Protein AF-A0AA37ABK6-F1 (afdb_monomer)

Solvent-accessible surface area (backbone atoms only — not comparable to full-atom values): 9776 Å² total; per-residue (Å²): 134,73,76,41,44,29,42,36,44,24,91,92,81,47,39,34,33,31,32,26,27,67,57,49,82,76,58,30,75,81,43,59,78,87,43,36,86,30,35,38,43,78,73,52,70,77,46,77,34,86,63,56,49,70,67,60,50,38,59,73,62,67,68,60,80,63,69,26,31,41,93,64,87,70,24,37,22,33,77,47,53,71,70,54,52,54,48,51,53,49,50,24,51,48,49,50,52,52,49,53,50,50,53,51,52,49,51,47,53,53,43,51,50,51,51,55,54,41,61,73,66,36,58,96,86,40,52,44,53,66,67,57,20,49,50,50,36,49,51,48,25,46,72,77,33,73,62,56,94,53,92,62,73,88,58,58,21,44,72,58,53,51,49,45,52,53,50,46,50,52,69,66,62,75,112

Secondary structure (DSSP, 8-state):
---EEEEEEETTTEEEEEEEEEPPHHHHTTS-HHHHTTBEEE-S--EE-TT--HHHHHHHTTTPPPSEE-SSSS-EEEEE-HHHHHHHHHHHHHHHHHHHHHHHHHHHHHHHHHHHHHHHH-BTTBPPPHHHHHHHHHHHHHHHSTTSSS-------HHHHHHHHHHHHHHHH--

pLDDT: mean 92.84, std 6.22, range [52.22, 98.19]

Foldseek 3Di:
DDKFWKWKADPVPGIKIFIWDADDPVRLVVDDPVQRRAEIDGDDDIDHLPLDDPVNVCVLVVVDAASHAYPDDRTGMHGDDPVSVVVSVVVSVVSVVVVVVVVLVVLLVVLVVVLVVQCVLDDVRFAAAPVVQVVQQQVCCCPPVVVDDDDGDRRDHDVNNVVSVVVNCVSVVPD

Mean predicted aligned error: 7.54 Å

Sequence (175 aa):
MTTYLTVEYAPGYGISLHTARRLTDDEKQSYLPEYQDYMLVGTGSDVDLNNITWISLYEFLGKRAPDGEFAGCNNRAYIITQEQWDTLIAMNNGVAANKAEQERSAEIAELEQAKAHAEKQMVNGELPGKEEAREKAKRYNDVHNEGGYGYVPHYYYDEEYKRICARLDELKGAI

Radius of gyration: 28.6 Å; Cα contacts (8 Å, |Δi|>4): 223; chains: 1; bounding box: 60×36×72 Å

Structure (mmCIF, N/CA/C/O backbone):
data_AF-A0AA37ABK6-F1
#
_entry.id   AF-A0AA37ABK6-F1
#
loop_
_atom_site.group_PDB
_atom_site.id
_atom_site.type_symbol
_atom_site.label_atom_id
_atom_site.label_alt_id
_atom_site.label_comp_id
_atom_site.label_asym_id
_atom_site.label_entity_id
_atom_site.label_seq_id
_atom_site.pdbx_PDB_ins_code
_atom_site.Cartn_x
_atom_site.Cartn_y
_atom_site.Cartn_z
_atom_site.occupancy
_atom_site.B_iso_or_equiv
_atom_site.auth_seq_id
_atom_site.auth_comp_id
_atom_site.auth_asym_id
_atom_site.auth_atom_id
_atom_site.pdbx_PDB_model_num
ATOM 1 N N . MET A 1 1 ? -27.898 2.447 25.195 1.00 79.50 1 MET A N 1
ATOM 2 C CA . MET A 1 1 ? -26.734 1.542 25.185 1.00 79.50 1 MET A CA 1
ATOM 3 C C . MET A 1 1 ? -25.552 2.316 24.640 1.00 79.50 1 MET A C 1
ATOM 5 O O . MET A 1 1 ? -25.741 3.009 23.649 1.00 79.50 1 MET A O 1
ATOM 9 N N . THR A 1 2 ? -24.403 2.290 25.312 1.00 89.81 2 THR A N 1
ATOM 10 C CA . THR A 1 2 ? -23.224 3.048 24.867 1.00 89.81 2 THR A CA 1
ATOM 11 C C . THR A 1 2 ? -22.570 2.342 23.687 1.00 89.81 2 THR A C 1
ATOM 13 O O . THR A 1 2 ? -22.300 1.143 23.768 1.00 89.81 2 THR A O 1
ATOM 16 N N . THR A 1 3 ? -22.314 3.097 22.623 1.00 94.25 3 THR A N 1
ATOM 17 C CA . THR A 1 3 ? -21.555 2.644 21.456 1.00 94.25 3 THR A CA 1
ATOM 18 C C . THR A 1 3 ? -20.141 3.205 21.532 1.00 94.25 3 THR A C 1
ATOM 20 O O . THR A 1 3 ? -19.944 4.365 21.892 1.00 94.25 3 THR A O 1
ATOM 23 N N . TYR A 1 4 ? -19.169 2.378 21.181 1.00 96.69 4 TYR A N 1
ATOM 24 C CA . TYR A 1 4 ? -17.749 2.684 21.139 1.00 96.69 4 TYR A CA 1
ATOM 25 C C . TYR A 1 4 ? -17.245 2.592 19.705 1.00 96.69 4 TYR A C 1
ATOM 27 O O . TYR A 1 4 ? -17.717 1.765 18.926 1.00 96.69 4 TYR A O 1
ATOM 35 N N . LEU A 1 5 ? -16.250 3.409 19.385 1.00 97.56 5 LEU A N 1
ATOM 36 C CA . LEU A 1 5 ? -15.379 3.177 18.244 1.00 97.56 5 LEU A CA 1
ATOM 37 C C . LEU A 1 5 ? -14.245 2.275 18.704 1.00 97.56 5 LEU A C 1
ATOM 39 O O . LEU A 1 5 ? -13.702 2.471 19.793 1.00 97.56 5 LEU A O 1
ATOM 43 N N . THR A 1 6 ? -13.902 1.283 17.898 1.00 97.44 6 THR A N 1
ATOM 44 C CA . THR A 1 6 ? -12.880 0.304 18.249 1.00 97.44 6 THR A CA 1
ATOM 45 C C . THR A 1 6 ? -11.966 0.010 17.078 1.00 97.44 6 THR A C 1
ATOM 47 O O . THR A 1 6 ? -12.403 0.035 15.932 1.00 97.44 6 THR A O 1
ATOM 50 N N . VAL A 1 7 ? -10.709 -0.293 17.386 1.00 97.38 7 VAL A N 1
ATOM 51 C CA . VAL A 1 7 ? -9.810 -1.001 16.476 1.00 97.38 7 VAL A CA 1
ATOM 52 C C . VAL A 1 7 ? -9.591 -2.410 17.012 1.00 97.38 7 VAL A C 1
ATOM 54 O O . VAL A 1 7 ? -9.277 -2.599 18.191 1.00 97.38 7 VAL A O 1
ATOM 57 N N . GLU A 1 8 ? -9.796 -3.393 16.150 1.00 96.06 8 GLU A N 1
ATOM 58 C CA . GLU A 1 8 ? -9.514 -4.797 16.390 1.00 96.06 8 GLU A CA 1
ATOM 59 C C . GLU A 1 8 ? -8.146 -5.149 15.810 1.00 96.06 8 GLU A C 1
ATOM 61 O O . GLU A 1 8 ? -7.797 -4.750 14.702 1.00 96.06 8 GLU A O 1
ATOM 66 N N . TYR A 1 9 ? -7.376 -5.930 16.559 1.00 95.69 9 TYR A N 1
ATOM 67 C CA . TYR A 1 9 ? -6.294 -6.730 16.017 1.00 95.69 9 TYR A CA 1
ATOM 68 C C . TYR A 1 9 ? -6.621 -8.202 16.233 1.00 95.69 9 TYR A C 1
ATOM 70 O O . TYR A 1 9 ? -6.638 -8.693 17.366 1.00 95.69 9 TYR A O 1
ATOM 78 N N . ALA A 1 10 ? -6.820 -8.912 15.131 1.00 92.69 10 ALA A N 1
ATOM 79 C CA . ALA A 1 10 ? -7.034 -10.343 15.117 1.00 92.69 10 ALA A CA 1
ATOM 80 C C . ALA A 1 10 ? -5.900 -11.009 14.322 1.00 92.69 10 ALA A C 1
ATOM 82 O O . ALA A 1 10 ? -5.806 -10.811 13.111 1.00 92.69 10 ALA A O 1
ATOM 83 N N . PRO A 1 11 ? -5.042 -11.842 14.942 1.00 86.88 11 PRO A N 1
ATOM 84 C CA . PRO A 1 11 ? -3.895 -12.445 14.256 1.00 86.88 11 PRO A CA 1
ATOM 85 C C . PRO A 1 11 ? -4.243 -13.215 12.972 1.00 86.88 11 PRO A C 1
ATOM 87 O O . PRO A 1 11 ? -3.417 -13.294 12.068 1.00 86.88 11 PRO A O 1
ATOM 90 N N . GLY A 1 12 ? -5.446 -13.796 12.904 1.00 85.69 12 GLY A N 1
ATOM 91 C CA . GLY A 1 12 ? -5.923 -14.550 11.742 1.00 85.69 12 GLY A CA 1
ATOM 92 C C . GLY A 1 12 ? -6.681 -13.731 10.694 1.00 85.69 12 GLY A C 1
ATOM 93 O O . GLY A 1 12 ? -6.852 -14.226 9.585 1.00 85.69 12 GLY A O 1
ATOM 94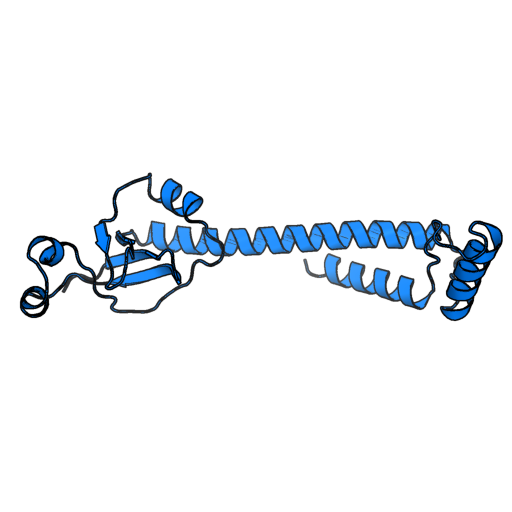 N N . TYR A 1 13 ? -7.132 -12.516 11.025 1.00 85.62 13 TYR A N 1
ATOM 95 C CA . TYR A 1 13 ? -8.036 -11.728 10.171 1.00 85.62 13 TYR A CA 1
ATOM 96 C C . TYR A 1 13 ? -7.511 -10.325 9.841 1.00 85.62 13 TYR A C 1
ATOM 98 O O . TYR A 1 13 ? -7.989 -9.713 8.897 1.00 85.62 13 TYR A O 1
ATOM 106 N N . GLY A 1 14 ? -6.487 -9.844 10.548 1.00 93.06 14 GLY A N 1
ATOM 107 C CA . GLY A 1 14 ? -5.861 -8.550 10.300 1.00 93.06 14 GLY A CA 1
ATOM 108 C C . GLY A 1 14 ? -6.260 -7.484 11.316 1.00 93.06 14 GLY A C 1
ATOM 109 O O . GLY A 1 14 ? -6.452 -7.771 12.501 1.00 93.06 14 GLY A O 1
ATOM 110 N N . ILE A 1 15 ? -6.283 -6.235 10.853 1.00 96.38 15 ILE A N 1
ATOM 111 C CA . ILE A 1 15 ? -6.613 -5.055 11.654 1.00 96.38 15 ILE A CA 1
ATOM 112 C C . ILE A 1 15 ? -7.810 -4.366 11.017 1.00 96.38 15 ILE A C 1
ATOM 114 O O . ILE A 1 15 ? -7.762 -4.035 9.833 1.00 96.38 15 ILE A O 1
ATOM 118 N N . SER A 1 16 ? -8.824 -4.086 11.823 1.00 96.38 16 SER A N 1
ATOM 119 C CA . SER A 1 16 ? -10.092 -3.529 11.360 1.00 96.38 16 SER A CA 1
ATOM 120 C C . SER A 1 16 ? -10.674 -2.527 12.347 1.00 96.38 16 SER A C 1
ATOM 122 O O . SER A 1 16 ? -10.433 -2.591 13.554 1.00 96.38 16 SER A O 1
ATOM 124 N N . LEU A 1 17 ? -11.431 -1.565 11.829 1.00 97.38 17 LEU A N 1
ATOM 125 C CA . LEU A 1 17 ? -12.169 -0.593 12.628 1.00 97.38 17 LEU A CA 1
ATOM 126 C C . LEU A 1 17 ? -13.641 -0.983 12.718 1.00 97.38 17 LEU A C 1
ATOM 128 O O . LEU A 1 17 ? -14.281 -1.192 11.696 1.00 97.38 17 LEU A O 1
ATOM 132 N N . HIS A 1 18 ? -14.196 -0.985 13.930 1.00 95.38 18 HIS A N 1
ATOM 133 C CA . HIS A 1 18 ? -15.586 -1.368 14.187 1.00 95.38 18 HIS A CA 1
ATOM 134 C C . HIS A 1 18 ? -16.275 -0.393 15.127 1.00 95.38 18 HIS A C 1
ATOM 136 O O . HIS A 1 18 ? -15.672 0.118 16.075 1.00 95.38 18 HIS A O 1
ATOM 142 N N . THR A 1 19 ? -17.584 -0.222 14.959 1.00 96.81 19 THR A N 1
ATOM 143 C CA . THR A 1 19 ? -18.412 0.250 16.080 1.00 96.81 19 THR A CA 1
ATOM 144 C C . THR A 1 19 ? -18.803 -0.939 16.949 1.00 96.81 19 THR A C 1
ATOM 146 O O . THR A 1 19 ? -19.113 -2.007 16.419 1.00 96.81 19 THR A O 1
ATOM 149 N N . ALA A 1 20 ? -18.795 -0.776 18.269 1.00 96.50 20 ALA A N 1
ATOM 150 C CA . ALA A 1 20 ? -19.053 -1.868 19.198 1.00 96.50 20 ALA A CA 1
ATOM 151 C C . ALA A 1 20 ? -19.781 -1.422 20.465 1.00 96.50 20 ALA A C 1
ATOM 153 O O . ALA A 1 20 ? -19.907 -0.238 20.767 1.00 96.50 20 ALA A O 1
ATOM 154 N N . ARG A 1 21 ? -20.232 -2.395 21.249 1.00 96.31 21 ARG A N 1
ATOM 155 C CA . ARG A 1 21 ? -20.887 -2.204 22.548 1.00 96.31 21 ARG A CA 1
ATOM 156 C C . ARG A 1 21 ? -20.461 -3.299 23.524 1.00 96.31 21 ARG A C 1
ATOM 158 O O . ARG A 1 21 ? -20.007 -4.358 23.101 1.00 96.31 21 ARG A O 1
ATOM 165 N N . ARG A 1 22 ? -20.661 -3.077 24.824 1.00 96.06 22 ARG A N 1
ATOM 166 C CA . ARG A 1 22 ? -20.546 -4.145 25.837 1.00 96.06 22 ARG A CA 1
ATOM 167 C C . ARG A 1 22 ? -21.726 -5.120 25.746 1.00 96.06 22 ARG A C 1
ATOM 169 O O . ARG A 1 22 ? -22.747 -4.812 25.122 1.00 96.06 22 ARG A O 1
ATOM 176 N N . LEU A 1 23 ? -21.587 -6.280 26.383 1.00 95.69 23 LEU A N 1
ATOM 177 C CA . LEU A 1 23 ? -22.689 -7.226 26.564 1.00 95.69 23 LEU A CA 1
ATOM 178 C C . LEU A 1 23 ? -23.835 -6.585 27.362 1.00 95.69 23 LEU A C 1
ATOM 180 O O . LEU A 1 23 ? -23.612 -5.809 28.294 1.00 95.69 23 LEU A O 1
ATOM 184 N N . THR A 1 24 ? -25.064 -6.923 26.990 1.00 95.19 24 THR A N 1
ATOM 185 C CA . THR A 1 24 ? -26.259 -6.699 27.813 1.00 95.19 24 THR A CA 1
ATOM 186 C C . THR A 1 24 ? -26.302 -7.686 28.982 1.00 95.19 24 THR A C 1
ATOM 188 O O . THR A 1 24 ? -25.633 -8.718 28.949 1.00 95.19 24 THR A O 1
ATOM 191 N N . ASP A 1 25 ? -27.108 -7.399 30.006 1.00 94.69 25 ASP A N 1
ATOM 192 C CA . ASP A 1 25 ? -27.232 -8.274 31.182 1.00 94.69 25 ASP A CA 1
ATOM 193 C C . ASP A 1 25 ? -27.723 -9.686 30.825 1.00 94.69 25 ASP A C 1
ATOM 195 O O . ASP A 1 25 ? -27.269 -10.666 31.415 1.00 94.69 25 ASP A O 1
ATOM 199 N N . ASP A 1 26 ? -28.585 -9.804 29.813 1.00 95.69 26 ASP A N 1
ATOM 200 C CA . ASP A 1 26 ? -29.046 -11.098 29.307 1.00 95.69 26 ASP A CA 1
ATOM 201 C C . ASP A 1 26 ? -27.922 -11.852 28.579 1.00 95.69 26 ASP A C 1
ATOM 203 O O . ASP A 1 26 ? -27.722 -13.046 28.803 1.00 95.69 26 ASP A O 1
ATOM 207 N N . GLU A 1 27 ? -27.126 -11.163 27.754 1.00 95.12 27 GLU A N 1
ATOM 208 C CA . GLU A 1 27 ? -26.002 -11.779 27.036 1.00 95.12 27 GLU A CA 1
ATOM 209 C C . GLU A 1 27 ? -24.901 -12.259 27.993 1.00 95.12 27 GLU A C 1
ATOM 211 O O . GLU A 1 27 ? -24.321 -13.323 27.767 1.00 95.12 27 GLU A O 1
ATOM 216 N N . LYS A 1 28 ? -24.645 -11.535 29.094 1.00 95.69 28 LYS A N 1
ATOM 217 C CA . LYS A 1 28 ? -23.644 -11.908 30.113 1.00 95.69 28 LYS A CA 1
ATOM 218 C C . LYS A 1 28 ? -23.866 -13.304 30.692 1.00 95.69 28 LYS A C 1
ATOM 220 O O . LYS A 1 28 ? -22.893 -13.968 31.039 1.00 95.69 28 LYS A O 1
ATOM 225 N N . GLN A 1 29 ? -25.110 -13.785 30.741 1.00 94.56 29 GLN A N 1
ATOM 226 C CA . GLN A 1 29 ? -25.444 -15.119 31.260 1.00 94.56 29 GLN A CA 1
ATOM 227 C C . GLN A 1 29 ? -24.802 -16.259 30.450 1.00 94.56 29 GLN A C 1
ATOM 229 O O . GLN A 1 29 ? -24.667 -17.369 30.960 1.00 94.56 29 GLN A O 1
ATOM 234 N N . SER A 1 30 ? -24.379 -15.988 29.209 1.00 93.06 30 SER A N 1
ATOM 235 C CA . SER A 1 30 ? -23.701 -16.954 28.332 1.00 93.06 30 SER A CA 1
ATOM 236 C C . SER A 1 30 ? -22.169 -16.912 28.425 1.00 93.06 30 SER A C 1
ATOM 238 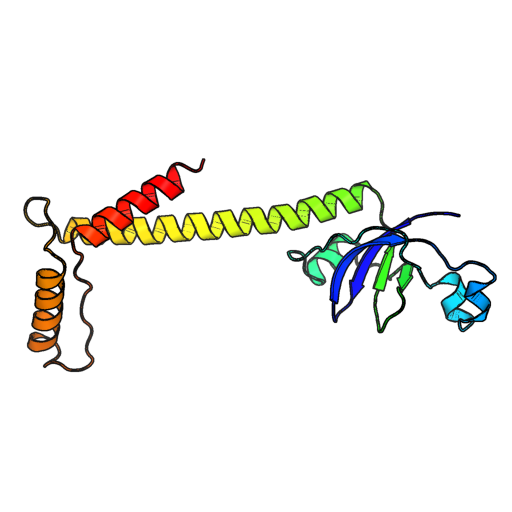O O . SER A 1 30 ? -21.499 -17.675 27.732 1.00 93.06 30 SER A O 1
ATOM 240 N N . TYR A 1 31 ? -21.601 -16.033 29.258 1.00 92.12 31 TYR A N 1
ATOM 241 C CA . TYR A 1 31 ? -20.157 -15.827 29.389 1.00 92.12 31 TYR A CA 1
ATOM 242 C C . TYR A 1 31 ? -19.669 -16.133 30.806 1.00 92.12 31 TYR A C 1
ATOM 244 O O . TYR A 1 31 ? -20.381 -15.913 31.791 1.00 92.12 31 TYR A O 1
ATOM 252 N N . LEU A 1 32 ? -18.420 -16.601 30.915 1.00 92.56 32 LEU A N 1
ATOM 253 C CA . LEU A 1 32 ? -17.755 -16.735 32.213 1.00 92.56 32 LEU A CA 1
ATOM 254 C C . LEU A 1 32 ? -17.607 -15.351 32.876 1.00 92.56 32 LEU A C 1
ATOM 256 O O . LEU A 1 32 ? -17.434 -14.364 32.151 1.00 92.56 32 LEU A O 1
ATOM 260 N N . PRO A 1 33 ? -17.657 -15.258 34.219 1.00 94.19 33 PRO A N 1
ATOM 261 C CA . PRO A 1 33 ? -17.666 -13.984 34.943 1.00 94.19 33 PRO A CA 1
ATOM 262 C C . PRO A 1 33 ? -16.565 -12.998 34.530 1.00 94.19 33 PRO A C 1
ATOM 264 O O . PRO A 1 33 ? -16.828 -11.809 34.384 1.00 94.19 33 PRO A O 1
ATOM 267 N N . GLU A 1 34 ? -15.351 -13.483 34.276 1.00 92.00 34 GLU A N 1
ATOM 268 C CA . GLU A 1 34 ? -14.199 -12.675 33.865 1.00 92.00 34 GLU A CA 1
ATOM 269 C C . GLU A 1 34 ? -14.350 -12.022 32.479 1.00 92.00 34 GLU A C 1
ATOM 271 O O . GLU A 1 34 ? -13.686 -11.028 32.191 1.00 92.00 34 GLU A O 1
ATOM 276 N N . TYR A 1 35 ? -15.248 -12.536 31.634 1.00 91.75 35 TYR A N 1
ATOM 277 C CA . TYR A 1 35 ? -15.505 -12.023 30.287 1.00 91.75 35 TYR A CA 1
ATOM 278 C C . TYR A 1 35 ? -16.736 -11.110 30.214 1.00 91.75 35 TYR A C 1
ATOM 280 O O . TYR A 1 35 ? -16.883 -10.356 29.254 1.00 91.75 35 TYR A O 1
ATOM 288 N N . GLN A 1 36 ? -17.611 -11.124 31.221 1.00 94.06 36 GLN A N 1
ATOM 289 C CA . GLN A 1 36 ? -18.907 -10.436 31.168 1.00 94.06 36 GLN A CA 1
ATOM 290 C C . GLN A 1 36 ? -18.795 -8.916 30.968 1.00 94.06 36 GLN A C 1
ATOM 292 O O . GLN A 1 36 ? -19.586 -8.335 30.225 1.00 94.06 36 GLN A O 1
ATOM 297 N N . ASP A 1 37 ? -17.792 -8.282 31.579 1.00 92.94 37 ASP A N 1
ATOM 298 C CA . ASP A 1 37 ? -17.528 -6.841 31.438 1.00 92.94 37 ASP A CA 1
ATOM 299 C C . ASP A 1 37 ? -16.368 -6.528 30.475 1.00 92.94 37 ASP A C 1
ATOM 301 O O . ASP A 1 37 ? -16.066 -5.363 30.207 1.00 92.94 37 ASP A O 1
ATOM 305 N N . TYR A 1 38 ? -15.736 -7.567 29.922 1.00 94.00 38 TYR A N 1
ATOM 306 C CA . TYR A 1 38 ? -14.577 -7.460 29.038 1.00 94.00 38 TYR A CA 1
ATOM 307 C C . TYR A 1 38 ? -14.934 -7.652 27.560 1.00 94.00 38 TYR A C 1
ATOM 309 O O . TYR A 1 38 ? -14.346 -7.010 26.692 1.00 94.00 38 TYR A O 1
ATOM 317 N N . MET A 1 39 ? -15.933 -8.476 27.250 1.00 95.31 39 MET A N 1
ATOM 318 C CA . MET A 1 39 ? -16.312 -8.746 25.865 1.00 95.31 39 MET A CA 1
ATOM 319 C C . MET A 1 39 ? -16.981 -7.546 25.196 1.00 95.31 39 MET A C 1
ATOM 321 O O . MET A 1 39 ? -17.715 -6.764 25.815 1.00 95.31 39 MET A O 1
ATOM 325 N N . LEU A 1 40 ? -16.726 -7.429 23.897 1.00 95.44 40 LEU A N 1
ATOM 326 C CA . LEU A 1 40 ? -17.346 -6.468 23.001 1.00 95.44 40 LEU A CA 1
ATOM 327 C C . LEU A 1 40 ? -18.136 -7.198 21.913 1.00 95.44 40 LEU A C 1
ATOM 329 O O . LEU A 1 40 ? -17.780 -8.288 21.466 1.00 95.44 40 LEU A O 1
ATOM 333 N N . VAL A 1 41 ? -19.223 -6.566 21.484 1.00 94.56 41 VAL A N 1
ATOM 334 C CA . VAL A 1 41 ? -20.081 -7.015 20.385 1.00 94.56 41 VAL A CA 1
ATOM 335 C C . VAL A 1 41 ?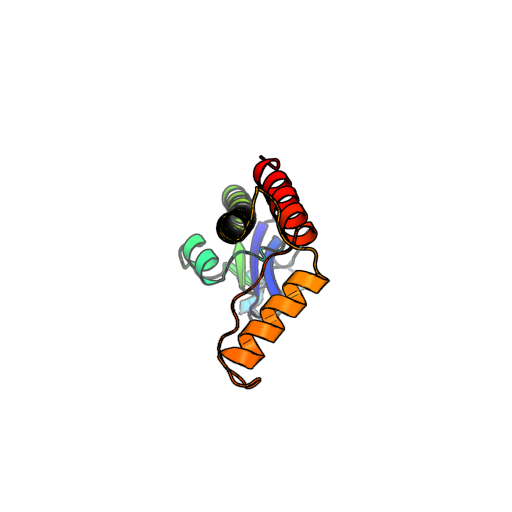 -20.067 -5.933 19.315 1.00 94.56 41 VAL A C 1
ATOM 337 O O . VAL A 1 41 ? -20.370 -4.777 19.616 1.00 94.56 41 VAL A O 1
ATOM 340 N N . GLY A 1 42 ? -19.709 -6.293 18.082 1.00 93.00 42 GLY A N 1
ATOM 341 C CA . GLY A 1 42 ? -19.736 -5.377 16.941 1.00 93.00 42 GLY A CA 1
ATOM 342 C C . GLY A 1 42 ? -21.167 -4.947 16.601 1.00 93.00 42 GLY A C 1
ATOM 343 O O . GLY A 1 42 ? -22.100 -5.747 16.655 1.00 93.00 42 GLY A O 1
ATOM 344 N N . THR A 1 43 ? -21.354 -3.671 16.278 1.00 91.94 43 THR A N 1
ATOM 345 C CA . THR A 1 43 ? -22.668 -3.052 16.014 1.00 91.94 43 THR A CA 1
ATOM 346 C C . THR A 1 43 ? -22.766 -2.362 14.662 1.00 91.94 43 THR A C 1
ATOM 348 O O . THR A 1 43 ? -23.817 -1.818 14.331 1.00 91.94 43 THR A O 1
ATOM 351 N N . GLY A 1 44 ? -21.688 -2.340 13.885 1.00 76.94 44 GLY A N 1
ATOM 352 C CA . GLY A 1 44 ? -21.631 -1.600 12.633 1.00 76.94 44 GLY A CA 1
ATOM 353 C C . GLY A 1 44 ? -20.384 -1.931 11.833 1.00 76.94 44 GLY A C 1
ATOM 354 O O . GLY A 1 44 ? -19.663 -2.863 12.168 1.00 76.94 44 GLY A O 1
ATOM 355 N N . SER A 1 45 ? -20.188 -1.176 10.757 1.00 74.44 45 SER A N 1
ATOM 356 C CA . SER A 1 45 ? -19.299 -1.519 9.649 1.00 74.44 45 SER A CA 1
ATOM 357 C C . SER A 1 45 ? -17.827 -1.631 10.021 1.00 74.44 45 SER A C 1
ATOM 359 O O . SER A 1 45 ? -17.311 -0.828 10.800 1.00 74.44 45 SER A O 1
ATOM 361 N N . ASP A 1 46 ? -17.215 -2.604 9.354 1.00 83.31 46 ASP A N 1
ATOM 362 C CA . ASP A 1 46 ? -15.797 -2.915 9.325 1.00 83.31 46 ASP A CA 1
ATOM 363 C C . ASP A 1 46 ? -15.079 -2.014 8.301 1.00 83.31 46 ASP A C 1
ATOM 365 O O . ASP A 1 46 ? -15.563 -1.830 7.176 1.00 83.31 46 ASP A O 1
ATOM 369 N N . VAL A 1 47 ? -13.948 -1.429 8.693 1.00 94.88 47 VAL A N 1
ATOM 370 C CA . VAL A 1 47 ? -12.979 -0.821 7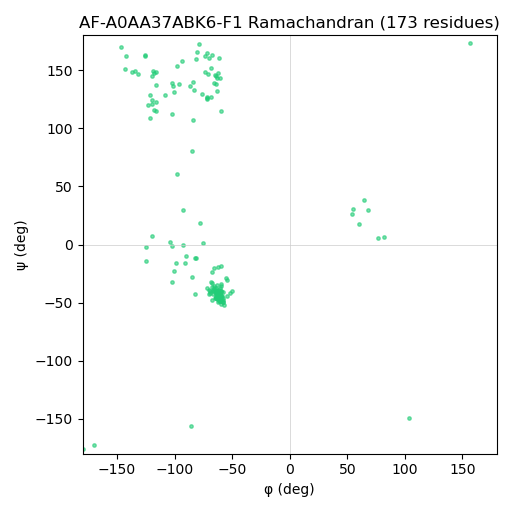.773 1.00 94.88 47 VAL A CA 1
ATOM 371 C C . VAL A 1 47 ? -11.639 -1.517 7.963 1.00 94.88 47 VAL A C 1
ATOM 373 O O . VAL A 1 47 ? -10.948 -1.279 8.957 1.00 94.88 47 VAL A O 1
ATOM 376 N N . ASP A 1 48 ? -11.243 -2.311 6.972 1.00 95.12 48 ASP A N 1
ATOM 377 C CA . ASP A 1 48 ? -9.960 -3.008 6.972 1.00 95.12 48 ASP A CA 1
ATOM 378 C C . ASP A 1 48 ? -8.781 -2.035 6.827 1.00 95.12 48 ASP A C 1
ATOM 380 O O . ASP A 1 48 ? -8.672 -1.267 5.863 1.00 95.12 48 ASP A O 1
ATOM 384 N N . LEU A 1 49 ? -7.826 -2.125 7.750 1.00 95.88 49 LEU A N 1
ATOM 385 C CA . LEU A 1 49 ? -6.585 -1.352 7.744 1.00 95.88 49 LEU A CA 1
ATOM 386 C C . LEU A 1 49 ? -5.432 -2.180 7.158 1.00 95.88 49 LEU A C 1
ATOM 388 O O . LEU A 1 49 ? -4.420 -2.438 7.811 1.00 95.88 49 LEU A O 1
ATOM 392 N N . ASN A 1 50 ? -5.588 -2.588 5.896 1.00 93.88 50 ASN A N 1
ATOM 393 C CA . ASN A 1 50 ? -4.699 -3.522 5.186 1.00 93.88 50 ASN A CA 1
ATOM 394 C C . ASN A 1 50 ? -3.231 -3.078 5.049 1.00 93.88 50 ASN A C 1
ATOM 396 O O . ASN A 1 50 ? -2.361 -3.903 4.773 1.00 93.88 50 ASN A O 1
ATOM 400 N N . ASN A 1 51 ? -2.937 -1.788 5.217 1.00 93.06 51 ASN A N 1
ATOM 401 C CA . ASN A 1 51 ? -1.587 -1.237 5.083 1.00 93.06 51 ASN A CA 1
ATOM 402 C C . ASN A 1 51 ? -0.932 -0.920 6.434 1.00 93.06 51 ASN A C 1
ATOM 404 O O . ASN A 1 51 ? 0.183 -0.395 6.474 1.00 93.06 51 ASN A O 1
ATOM 408 N N . ILE A 1 52 ? -1.610 -1.217 7.545 1.00 93.81 52 ILE A N 1
ATOM 409 C CA . ILE A 1 52 ? -1.083 -1.018 8.893 1.00 93.81 52 ILE A CA 1
ATOM 410 C C . ILE A 1 52 ? -0.598 -2.355 9.444 1.00 93.81 52 ILE A C 1
ATOM 412 O O . ILE A 1 52 ? -1.248 -3.387 9.315 1.00 93.81 52 ILE A O 1
ATOM 416 N N . THR A 1 53 ? 0.570 -2.338 10.083 1.00 93.44 53 THR A N 1
ATOM 417 C CA . THR A 1 53 ? 1.107 -3.516 10.774 1.00 93.44 53 THR A CA 1
ATOM 418 C C . THR A 1 53 ? 0.713 -3.512 12.246 1.00 93.44 53 THR A C 1
ATOM 420 O O . THR A 1 53 ? 0.497 -2.451 12.837 1.00 93.44 53 THR A O 1
ATOM 423 N N . TRP A 1 54 ? 0.725 -4.689 12.880 1.00 93.75 54 TRP A N 1
ATOM 424 C CA . TRP A 1 54 ? 0.564 -4.799 14.334 1.00 93.75 54 TRP A CA 1
ATOM 425 C C . TRP A 1 54 ? 1.540 -3.896 15.101 1.00 93.75 54 TRP A C 1
ATOM 427 O O . TRP A 1 54 ? 1.141 -3.243 16.057 1.00 93.75 54 TRP A O 1
ATOM 437 N N . ILE A 1 55 ? 2.804 -3.817 14.671 1.00 94.12 55 ILE A N 1
ATOM 438 C CA . ILE A 1 55 ? 3.826 -2.995 15.337 1.00 94.12 55 ILE A CA 1
ATOM 439 C C . ILE A 1 55 ? 3.423 -1.518 15.291 1.00 94.12 55 ILE A C 1
ATOM 441 O O . ILE A 1 55 ? 3.412 -0.852 16.323 1.00 94.12 55 ILE A O 1
ATOM 445 N N . SER A 1 56 ? 3.046 -1.019 14.111 1.00 94.19 56 SER A N 1
ATOM 446 C CA . SER A 1 56 ? 2.611 0.369 13.924 1.00 94.19 56 SER A CA 1
ATOM 447 C C . SER A 1 56 ? 1.370 0.692 14.755 1.00 94.19 56 SER A C 1
ATOM 449 O O . SER A 1 56 ? 1.326 1.734 15.406 1.00 94.19 56 SER A O 1
ATOM 451 N N . LEU A 1 57 ? 0.391 -0.217 14.776 1.00 96.75 57 LEU A N 1
ATOM 452 C CA . LEU A 1 57 ? -0.811 -0.075 15.592 1.00 96.75 57 LEU A CA 1
ATOM 453 C C . LEU A 1 57 ? -0.479 -0.075 17.092 1.00 96.75 57 LEU A C 1
ATOM 455 O O . LEU A 1 57 ? -0.981 0.761 17.835 1.00 96.75 57 LEU A O 1
ATOM 459 N N . TYR A 1 58 ? 0.376 -0.988 17.551 1.00 95.81 58 TYR A N 1
ATOM 460 C CA . TYR A 1 58 ? 0.721 -1.126 18.966 1.00 95.81 58 TYR A CA 1
ATOM 461 C C . TYR A 1 58 ? 1.489 0.090 19.499 1.00 95.81 58 TYR A C 1
ATOM 463 O O . TYR A 1 58 ? 1.219 0.550 20.610 1.00 95.81 58 TYR A O 1
ATOM 471 N N . GLU A 1 59 ? 2.398 0.652 18.699 1.00 96.94 59 GLU A N 1
ATOM 472 C CA . GLU A 1 59 ? 3.058 1.928 19.000 1.00 96.94 59 GLU A CA 1
ATOM 473 C C . GLU A 1 59 ? 2.049 3.087 19.017 1.00 96.94 59 GLU A C 1
ATOM 475 O O . GLU A 1 59 ? 2.028 3.858 19.975 1.00 96.94 59 GLU A O 1
ATOM 480 N N . PHE A 1 60 ? 1.160 3.173 18.016 1.00 96.94 60 PHE A N 1
ATOM 481 C CA . PHE A 1 60 ? 0.108 4.197 17.945 1.00 96.94 60 PHE A CA 1
ATOM 482 C C . PHE A 1 60 ? -0.820 4.177 19.170 1.00 96.94 60 PHE A C 1
ATOM 484 O O . PHE A 1 60 ? -1.166 5.220 19.721 1.00 96.94 60 PHE A O 1
ATOM 491 N N . LEU A 1 61 ? -1.177 2.983 19.644 1.00 97.38 61 LEU A N 1
ATOM 492 C CA . LEU A 1 61 ? -1.995 2.783 20.840 1.00 97.38 61 LEU A CA 1
ATOM 493 C C . LEU A 1 61 ? -1.222 3.019 22.151 1.00 97.38 61 LEU A C 1
ATOM 495 O O . LEU A 1 61 ? -1.779 2.823 23.231 1.00 97.38 61 LEU A O 1
ATOM 499 N N . GLY A 1 62 ? 0.057 3.402 22.097 1.00 96.81 62 GLY A N 1
ATOM 500 C CA . GLY A 1 62 ? 0.877 3.645 23.284 1.00 96.81 62 GLY A CA 1
ATOM 501 C C . GLY A 1 62 ? 1.181 2.374 24.075 1.00 96.81 62 GLY A C 1
ATOM 502 O O . GLY A 1 62 ? 1.321 2.423 25.296 1.00 96.81 62 GLY A O 1
ATOM 503 N N . LYS A 1 63 ? 1.250 1.223 23.397 1.00 95.44 63 LYS A N 1
ATOM 504 C CA . LYS A 1 63 ? 1.586 -0.092 23.973 1.00 95.44 63 LYS A CA 1
ATOM 505 C C . LYS A 1 63 ? 0.638 -0.577 25.070 1.00 95.44 63 LYS A C 1
ATOM 507 O O . LYS A 1 63 ? 0.979 -1.476 25.843 1.00 95.44 63 LYS A O 1
ATOM 512 N N . ARG A 1 64 ? -0.556 0.007 25.150 1.00 96.19 64 ARG A N 1
ATOM 513 C CA . ARG A 1 64 ? -1.532 -0.301 26.195 1.00 96.19 64 ARG A CA 1
ATOM 514 C C . ARG A 1 64 ? -2.139 -1.696 26.033 1.00 96.19 64 ARG A C 1
ATOM 516 O O . ARG A 1 64 ? -2.117 -2.292 24.954 1.00 96.19 64 ARG A O 1
ATOM 523 N N . ALA A 1 65 ? -2.701 -2.203 27.127 1.00 95.81 65 ALA A N 1
ATOM 524 C CA . ALA A 1 65 ? -3.507 -3.416 27.111 1.00 95.81 65 ALA A CA 1
ATOM 525 C C . ALA A 1 65 ? -4.833 -3.188 26.349 1.00 95.81 65 ALA A C 1
ATOM 527 O O . ALA A 1 65 ? -5.315 -2.050 26.307 1.00 95.81 65 ALA A O 1
ATOM 528 N N . PRO A 1 66 ? -5.409 -4.240 25.740 1.00 96.50 66 PRO A N 1
ATOM 529 C CA . PRO A 1 66 ? -6.729 -4.172 25.115 1.00 96.50 66 PRO A CA 1
ATOM 530 C C . PRO A 1 66 ? -7.835 -3.885 26.137 1.00 96.50 66 PRO A C 1
ATOM 532 O O . PRO A 1 66 ? -7.791 -4.376 27.265 1.00 96.50 66 PRO A O 1
ATOM 535 N N . ASP A 1 67 ? -8.850 -3.128 25.720 1.00 97.12 67 ASP A N 1
ATOM 536 C CA . ASP A 1 67 ? -10.025 -2.801 26.546 1.00 97.12 67 ASP A CA 1
ATOM 537 C C . ASP A 1 67 ? -11.075 -3.920 26.541 1.00 97.12 67 ASP A C 1
ATOM 539 O O . ASP A 1 67 ? -12.050 -3.878 27.302 1.00 97.12 67 ASP A O 1
ATOM 543 N N . GLY A 1 68 ? -10.910 -4.884 25.641 1.00 95.44 68 GLY A N 1
ATOM 544 C CA . GLY A 1 68 ? -11.817 -5.997 25.451 1.00 95.44 68 GLY A CA 1
ATOM 545 C C . GLY A 1 68 ? -11.352 -6.943 24.360 1.00 95.44 68 GLY A C 1
ATOM 546 O O . GLY A 1 68 ? -10.306 -6.751 23.737 1.00 95.44 68 GLY A O 1
ATOM 547 N N . GLU A 1 69 ? -12.192 -7.931 24.098 1.00 95.06 69 GLU A N 1
ATOM 548 C CA . GLU A 1 69 ? -12.061 -8.832 22.960 1.00 95.06 69 GLU A CA 1
ATOM 549 C C . GLU A 1 69 ? -13.401 -8.954 22.233 1.00 95.06 69 GLU A C 1
ATOM 551 O O . GLU A 1 69 ? -14.469 -8.894 22.853 1.00 95.06 69 GLU A O 1
ATOM 556 N N . PHE A 1 70 ? -13.342 -9.124 20.913 1.00 93.69 70 PHE A N 1
ATOM 557 C CA . PHE A 1 70 ? -14.475 -9.637 20.149 1.00 93.69 70 PHE A CA 1
ATOM 558 C C . PHE A 1 70 ? -14.519 -11.162 20.243 1.00 93.69 70 PHE A C 1
ATOM 560 O O . PHE A 1 70 ? -13.528 -11.815 20.570 1.00 93.69 70 PHE A O 1
ATOM 567 N N . ALA A 1 71 ? -15.685 -11.748 19.971 1.00 86.62 71 ALA A N 1
ATOM 568 C CA . ALA A 1 71 ? -15.833 -13.198 19.969 1.00 86.62 71 ALA A CA 1
ATOM 569 C C . ALA A 1 71 ? -14.894 -13.836 18.928 1.00 86.62 71 ALA A C 1
ATOM 571 O O . ALA A 1 71 ? -15.048 -13.630 17.728 1.00 86.62 71 ALA A O 1
ATOM 572 N N . GLY A 1 72 ? -13.926 -14.621 19.398 1.00 78.56 72 GLY A N 1
ATOM 573 C CA . GLY A 1 72 ? -12.881 -15.209 18.566 1.00 78.56 72 GLY A CA 1
ATOM 574 C C . GLY A 1 72 ? -11.645 -15.540 19.396 1.00 78.56 72 GLY A C 1
ATOM 575 O O . GLY A 1 72 ? -11.567 -15.219 20.580 1.00 78.56 72 GLY A O 1
ATOM 576 N N . CYS A 1 73 ? -10.666 -16.213 18.796 1.00 71.81 73 CYS A N 1
ATOM 577 C CA . CYS A 1 73 ? -9.416 -16.519 19.486 1.00 71.81 73 CYS A CA 1
ATOM 578 C C . CYS A 1 73 ? -8.450 -15.329 19.391 1.00 71.81 73 CYS A C 1
ATOM 580 O O . CYS A 1 73 ? -7.820 -15.143 18.352 1.00 71.81 73 CYS A O 1
ATOM 582 N N . ASN A 1 74 ? -8.262 -14.603 20.504 1.00 81.56 74 ASN A N 1
ATOM 583 C CA . ASN A 1 74 ? -7.277 -13.514 20.646 1.00 81.56 74 ASN A CA 1
ATOM 584 C C . ASN A 1 74 ? -7.556 -12.309 19.721 1.00 81.56 74 ASN A C 1
ATOM 586 O O . ASN A 1 74 ? -6.632 -11.694 19.184 1.00 81.56 74 ASN A O 1
ATOM 590 N N . ASN A 1 75 ? -8.838 -11.981 19.550 1.00 91.06 75 ASN A N 1
ATOM 591 C CA . ASN A 1 75 ? -9.328 -10.831 18.795 1.00 91.06 75 ASN A CA 1
ATOM 592 C C . ASN A 1 75 ? -9.329 -9.585 19.690 1.00 91.06 75 ASN A C 1
ATOM 594 O O . ASN A 1 75 ? -10.343 -9.217 20.285 1.00 91.06 75 ASN A O 1
ATOM 598 N N . ARG A 1 76 ? -8.156 -8.968 19.839 1.00 94.94 76 ARG A N 1
ATOM 599 C CA . ARG A 1 76 ? -7.927 -7.870 20.786 1.00 94.94 76 ARG A CA 1
ATOM 600 C C . ARG A 1 76 ? -8.609 -6.604 20.301 1.00 94.94 76 ARG A C 1
ATOM 602 O O . ARG A 1 76 ? -8.324 -6.149 19.199 1.00 94.94 76 ARG A O 1
ATOM 609 N N . ALA A 1 77 ? -9.428 -5.996 21.147 1.00 96.12 77 ALA A N 1
ATOM 610 C CA . ALA A 1 77 ? -10.158 -4.782 20.824 1.00 96.12 77 ALA A CA 1
ATOM 611 C C . ALA A 1 77 ? -9.728 -3.611 21.715 1.00 96.12 77 ALA A C 1
ATOM 613 O O . ALA A 1 77 ? -9.561 -3.726 22.933 1.00 96.12 77 ALA A O 1
ATOM 614 N N . TYR A 1 78 ? -9.572 -2.457 21.080 1.00 98.00 78 TYR A N 1
ATOM 615 C CA . TYR A 1 78 ? -9.156 -1.211 21.704 1.00 98.00 78 TYR A CA 1
ATOM 616 C C . TYR A 1 78 ? -10.217 -0.158 21.429 1.00 98.00 78 TYR A C 1
ATOM 618 O O . TYR A 1 78 ? -10.484 0.153 20.273 1.00 98.00 78 TYR A O 1
ATOM 626 N N . ILE A 1 79 ? -10.814 0.400 22.477 1.00 97.75 79 ILE A N 1
ATOM 627 C CA . ILE A 1 79 ? -11.725 1.538 22.375 1.00 97.75 79 ILE A CA 1
ATOM 628 C C . ILE A 1 79 ? -10.897 2.778 22.041 1.00 97.75 79 ILE A C 1
ATOM 630 O O . ILE A 1 79 ? -9.927 3.096 22.731 1.00 97.75 79 ILE A O 1
ATOM 634 N N . ILE A 1 80 ? -11.269 3.475 20.974 1.00 98.19 80 ILE A N 1
ATOM 635 C CA . ILE A 1 80 ? -10.538 4.631 20.454 1.00 98.19 80 ILE A CA 1
ATOM 636 C C . ILE A 1 80 ? -11.448 5.850 20.323 1.00 98.19 80 ILE A C 1
ATOM 638 O O . ILE A 1 80 ? -12.675 5.747 20.328 1.00 98.19 80 ILE A O 1
ATOM 642 N N . THR A 1 81 ? -10.839 7.027 20.226 1.00 97.94 81 THR A N 1
ATOM 643 C CA . THR A 1 81 ? -11.550 8.276 19.934 1.00 97.94 81 THR A CA 1
ATOM 644 C C . THR A 1 81 ? -11.825 8.418 18.435 1.00 97.94 81 THR A C 1
ATOM 646 O O . THR A 1 81 ? -11.212 7.738 17.612 1.00 97.94 81 THR A O 1
ATOM 649 N N . GLN A 1 82 ? -12.714 9.346 18.063 1.00 97.19 82 GLN A N 1
ATOM 650 C CA . GLN A 1 82 ? -12.930 9.697 16.653 1.00 97.19 82 GLN A CA 1
ATOM 651 C C . GLN A 1 82 ? -11.642 10.217 15.994 1.00 97.19 82 GLN A C 1
ATOM 653 O O . GLN A 1 82 ? -11.324 9.834 14.879 1.00 97.19 82 GLN A O 1
ATOM 658 N N . GLU A 1 83 ? -10.851 11.024 16.705 1.00 98.00 83 GLU A N 1
ATOM 659 C CA . GLU A 1 83 ? -9.561 11.511 16.199 1.00 98.00 83 GLU A CA 1
ATOM 660 C C . GLU A 1 83 ? -8.595 10.356 15.898 1.00 98.00 83 GLU A C 1
ATOM 662 O O . GLU A 1 83 ? -7.934 10.338 14.860 1.00 98.00 83 GLU A O 1
ATOM 667 N N . GLN A 1 84 ? -8.534 9.358 16.782 1.00 98.00 84 GLN A N 1
ATOM 668 C CA . GLN A 1 84 ? -7.710 8.172 16.566 1.00 98.00 84 GLN A CA 1
ATOM 669 C C . GLN A 1 84 ? -8.221 7.327 15.396 1.00 98.00 84 GLN A C 1
ATOM 671 O O . GLN A 1 84 ? -7.414 6.836 14.610 1.00 98.00 84 GLN A O 1
ATOM 676 N N . TRP A 1 85 ? -9.540 7.185 15.263 1.00 97.56 85 TRP A N 1
ATOM 677 C CA . TRP A 1 85 ? -10.182 6.518 14.131 1.00 97.56 85 TRP A CA 1
ATOM 678 C C . TRP A 1 85 ? -9.784 7.169 12.803 1.00 97.56 85 TRP A C 1
ATOM 680 O O . TRP A 1 85 ? -9.273 6.500 11.904 1.00 97.56 85 TRP A O 1
ATOM 690 N N . ASP A 1 86 ? -9.938 8.489 12.706 1.00 97.19 86 ASP A N 1
ATOM 691 C CA . ASP A 1 86 ? -9.605 9.253 11.504 1.00 97.19 86 ASP A CA 1
ATOM 692 C C . ASP A 1 86 ? -8.100 9.194 11.206 1.00 97.19 86 ASP A C 1
ATOM 694 O O . ASP A 1 86 ? -7.689 9.054 10.052 1.00 97.19 86 ASP A O 1
ATOM 698 N N . THR A 1 87 ? -7.264 9.218 12.249 1.00 97.38 87 THR A N 1
ATOM 699 C CA . THR A 1 87 ? -5.808 9.082 12.114 1.00 97.38 87 THR A CA 1
ATOM 700 C C . THR A 1 87 ? -5.417 7.713 11.568 1.00 97.38 87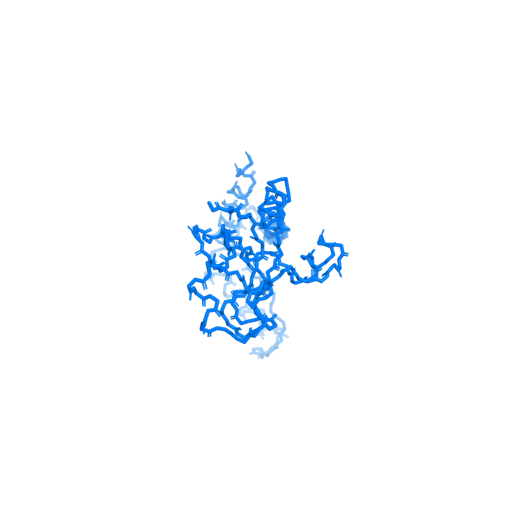 THR A C 1
ATOM 702 O O . THR A 1 87 ? -4.571 7.632 10.680 1.00 97.38 87 THR A O 1
ATOM 705 N N . LEU A 1 88 ? -6.041 6.633 12.040 1.00 9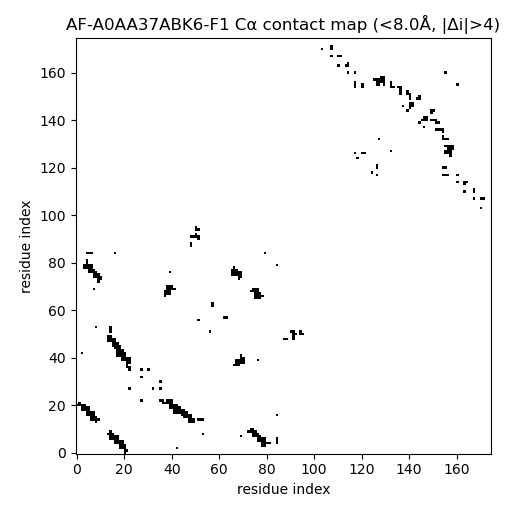7.19 88 LEU A N 1
ATOM 706 C CA . LEU A 1 88 ? -5.786 5.283 11.536 1.00 97.19 88 LEU A CA 1
ATOM 707 C C . LEU A 1 88 ? -6.201 5.135 10.067 1.00 97.19 88 LEU A C 1
ATOM 709 O O . LEU A 1 88 ? -5.452 4.556 9.279 1.00 97.19 88 LEU A O 1
ATOM 713 N N . ILE A 1 89 ? -7.331 5.723 9.664 1.00 96.44 89 ILE A N 1
ATOM 714 C CA . ILE A 1 89 ? -7.725 5.790 8.249 1.00 96.44 89 ILE A CA 1
ATOM 715 C C . ILE A 1 89 ? -6.669 6.547 7.433 1.00 96.44 89 ILE A C 1
ATOM 717 O O . ILE A 1 89 ? -6.217 6.060 6.393 1.00 96.44 89 ILE A O 1
ATOM 721 N N . ALA A 1 90 ? -6.236 7.718 7.906 1.00 95.19 90 ALA A N 1
ATOM 722 C CA . ALA A 1 90 ? -5.229 8.525 7.224 1.00 95.19 90 ALA A CA 1
ATOM 723 C C . ALA A 1 90 ? -3.878 7.799 7.114 1.00 95.19 90 ALA A C 1
ATOM 725 O O . ALA A 1 90 ? -3.260 7.824 6.052 1.00 95.19 90 ALA A O 1
ATOM 726 N N . MET A 1 91 ? -3.440 7.104 8.167 1.00 94.31 91 MET A N 1
ATOM 727 C CA . MET A 1 91 ? -2.226 6.285 8.156 1.00 94.31 91 MET A CA 1
ATOM 728 C C . MET A 1 91 ? -2.326 5.157 7.127 1.00 94.31 91 MET A C 1
ATOM 730 O O . MET A 1 91 ? -1.411 4.982 6.323 1.00 94.31 91 MET A O 1
ATOM 734 N N . ASN A 1 92 ? -3.442 4.425 7.112 1.00 94.88 92 ASN A N 1
ATOM 735 C CA . ASN A 1 92 ? -3.665 3.333 6.168 1.00 94.88 92 ASN A CA 1
ATOM 736 C C . ASN A 1 92 ? -3.612 3.819 4.710 1.00 94.88 92 ASN A C 1
ATOM 738 O O . ASN A 1 92 ? -2.952 3.206 3.869 1.00 94.88 92 ASN A O 1
ATOM 742 N N . ASN A 1 93 ? -4.258 4.949 4.425 1.00 92.19 93 ASN A N 1
ATOM 743 C CA . ASN A 1 93 ? -4.282 5.541 3.089 1.00 92.19 93 ASN A CA 1
ATOM 744 C C . ASN A 1 93 ? -2.930 6.161 2.704 1.00 92.19 93 ASN A C 1
ATOM 746 O O . ASN A 1 93 ? -2.501 6.046 1.558 1.00 92.19 93 ASN A O 1
ATOM 750 N N . GLY A 1 94 ? -2.230 6.781 3.658 1.00 87.56 94 GLY A N 1
ATOM 751 C CA . GLY A 1 94 ? -0.914 7.379 3.445 1.00 87.56 94 GLY A CA 1
ATOM 752 C C . GLY A 1 94 ? 0.154 6.344 3.095 1.00 87.56 94 GLY A C 1
ATOM 753 O O . GLY A 1 94 ? 0.963 6.580 2.201 1.00 87.56 94 GLY A O 1
ATOM 754 N N . VAL A 1 95 ? 0.132 5.168 3.733 1.00 83.94 95 VAL A N 1
ATOM 755 C CA . VAL A 1 95 ? 1.036 4.061 3.372 1.00 83.94 95 VAL A CA 1
ATOM 756 C C . VAL A 1 95 ? 0.768 3.579 1.945 1.00 83.94 95 VAL A C 1
ATOM 758 O O . VAL A 1 95 ? 1.718 3.399 1.184 1.00 83.94 95 VAL A O 1
ATOM 761 N N . ALA A 1 96 ? -0.501 3.430 1.553 1.00 82.25 96 ALA A N 1
ATOM 762 C CA . ALA A 1 96 ? -0.859 3.047 0.188 1.00 82.25 96 ALA A CA 1
ATOM 763 C C . ALA A 1 96 ? -0.386 4.080 -0.848 1.00 82.25 96 ALA A C 1
ATOM 765 O O . ALA A 1 96 ? 0.232 3.712 -1.846 1.00 82.25 96 ALA A O 1
ATOM 766 N N . ALA A 1 97 ? -0.618 5.370 -0.585 1.00 83.38 97 ALA A N 1
ATOM 767 C CA . ALA A 1 97 ? -0.192 6.455 -1.464 1.00 83.38 97 ALA A CA 1
ATOM 768 C C . ALA A 1 97 ? 1.338 6.521 -1.598 1.00 83.38 97 ALA A C 1
ATOM 770 O O . ALA A 1 97 ? 1.855 6.599 -2.709 1.00 83.38 97 ALA A O 1
ATOM 771 N N . ASN A 1 98 ? 2.070 6.409 -0.485 1.00 87.44 98 ASN A N 1
ATOM 772 C CA . ASN A 1 98 ? 3.533 6.401 -0.496 1.00 87.44 98 ASN A CA 1
ATOM 773 C C . ASN A 1 98 ? 4.097 5.200 -1.261 1.00 87.44 98 ASN A C 1
ATOM 775 O O . ASN A 1 98 ? 5.071 5.347 -1.994 1.00 87.44 98 ASN A O 1
ATOM 779 N N . LYS A 1 99 ? 3.492 4.017 -1.109 1.00 86.50 99 LYS A N 1
ATOM 780 C CA . LYS A 1 99 ? 3.903 2.826 -1.855 1.00 86.50 99 LYS A CA 1
ATOM 781 C C . LYS A 1 99 ? 3.670 3.006 -3.356 1.00 86.50 99 LYS A C 1
ATOM 783 O O . LYS A 1 99 ? 4.584 2.754 -4.133 1.00 86.50 99 LYS A O 1
ATOM 788 N N . ALA A 1 100 ? 2.502 3.510 -3.752 1.00 86.94 100 ALA A N 1
ATOM 789 C CA . ALA A 1 100 ? 2.198 3.795 -5.154 1.00 86.94 100 ALA A CA 1
ATOM 790 C C . ALA A 1 100 ? 3.147 4.852 -5.750 1.00 86.94 100 ALA A C 1
ATOM 792 O O . ALA A 1 100 ? 3.595 4.718 -6.885 1.00 86.94 100 ALA A O 1
ATOM 793 N N . GLU A 1 101 ? 3.502 5.884 -4.980 1.00 90.00 101 GLU A N 1
ATOM 794 C CA . GLU A 1 101 ? 4.488 6.896 -5.373 1.00 90.00 101 GLU A CA 1
ATOM 795 C C . GLU A 1 101 ? 5.888 6.299 -5.568 1.00 90.00 101 GLU A C 1
ATOM 797 O O . GLU A 1 101 ? 6.565 6.606 -6.550 1.00 90.00 101 GLU A O 1
ATOM 802 N N . GLN A 1 102 ? 6.319 5.430 -4.649 1.00 88.88 102 GLN A N 1
ATOM 803 C CA . GLN A 1 102 ? 7.607 4.742 -4.733 1.00 88.88 102 GLN A CA 1
ATOM 804 C C . GLN A 1 102 ? 7.668 3.805 -5.940 1.00 88.88 102 GLN A C 1
ATOM 806 O O . GLN A 1 102 ? 8.652 3.838 -6.673 1.00 88.88 102 GLN A O 1
ATOM 811 N N . GLU A 1 103 ? 6.620 3.012 -6.172 1.00 92.12 103 GLU A N 1
ATOM 812 C CA . GLU A 1 103 ? 6.509 2.132 -7.340 1.00 92.12 103 GLU A CA 1
ATOM 813 C C . GLU A 1 103 ? 6.528 2.945 -8.641 1.00 92.12 103 GLU A C 1
ATOM 815 O O . GLU A 1 103 ? 7.307 2.635 -9.542 1.00 92.12 103 GLU A O 1
ATOM 820 N N . ARG A 1 104 ? 5.766 4.048 -8.708 1.00 93.31 104 ARG A N 1
ATOM 821 C CA . ARG A 1 104 ? 5.769 4.957 -9.864 1.00 93.31 104 ARG A CA 1
ATOM 822 C C . ARG A 1 104 ? 7.153 5.557 -10.111 1.00 93.31 104 ARG A C 1
ATOM 824 O O . ARG A 1 104 ? 7.628 5.570 -11.243 1.00 93.31 104 ARG A O 1
ATOM 831 N N . SER A 1 105 ? 7.805 6.052 -9.061 1.00 93.12 105 SER A N 1
ATOM 832 C CA . SER A 1 105 ? 9.136 6.661 -9.151 1.00 93.12 105 SER A CA 1
ATOM 833 C C . SER A 1 105 ? 10.205 5.653 -9.581 1.00 93.12 105 SER A C 1
ATOM 835 O O . SER A 1 105 ? 11.071 5.987 -10.390 1.00 93.12 105 SER A O 1
ATOM 837 N N . ALA A 1 106 ? 10.135 4.418 -9.076 1.00 95.75 106 ALA A N 1
ATOM 838 C CA . ALA A 1 106 ? 11.024 3.335 -9.483 1.00 95.75 106 ALA A CA 1
ATOM 839 C C . ALA A 1 106 ? 10.816 2.965 -10.961 1.00 95.75 106 ALA A C 1
ATOM 841 O O . ALA A 1 106 ? 11.793 2.897 -11.705 1.00 95.75 106 ALA A O 1
ATOM 842 N N . GLU A 1 107 ? 9.563 2.825 -11.410 1.00 96.69 107 GLU A N 1
ATOM 843 C CA . GLU A 1 107 ? 9.239 2.534 -12.814 1.00 96.69 107 GLU A CA 1
ATOM 844 C C . GLU A 1 107 ? 9.752 3.643 -13.751 1.00 96.69 107 GLU A C 1
ATOM 846 O O . GLU A 1 107 ? 10.377 3.356 -14.772 1.00 96.69 107 GLU A O 1
ATOM 851 N N . ILE A 1 108 ? 9.563 4.918 -13.387 1.00 97.19 108 ILE A N 1
ATOM 852 C CA . ILE A 1 108 ? 10.105 6.051 -14.152 1.00 97.19 108 ILE A CA 1
ATOM 853 C C . ILE A 1 108 ? 11.630 5.948 -14.263 1.00 97.19 108 ILE A C 1
ATOM 855 O O . ILE A 1 108 ? 12.163 6.088 -15.363 1.00 97.19 108 ILE A O 1
ATOM 859 N N . ALA A 1 109 ? 12.334 5.689 -13.159 1.00 97.56 109 ALA A N 1
ATOM 860 C CA . ALA A 1 109 ? 13.792 5.604 -13.161 1.00 97.56 109 ALA A CA 1
ATOM 861 C C . ALA A 1 109 ? 14.309 4.455 -14.047 1.00 97.56 109 ALA A C 1
ATOM 863 O O . ALA A 1 109 ? 15.268 4.639 -14.802 1.00 97.56 109 ALA A O 1
ATOM 864 N N . GLU A 1 110 ? 13.664 3.287 -13.998 1.00 97.44 110 GLU A N 1
ATOM 865 C CA . GLU A 1 110 ? 13.995 2.146 -14.859 1.00 97.44 110 GLU A CA 1
ATOM 866 C C . GLU A 1 110 ? 13.764 2.465 -16.342 1.00 97.44 110 GLU A C 1
ATOM 868 O O . GLU A 1 110 ? 14.637 2.225 -17.182 1.00 97.44 110 GLU A O 1
ATOM 873 N N . LEU A 1 111 ? 12.621 3.068 -16.675 1.00 97.75 111 LEU A N 1
ATOM 874 C CA . LEU A 1 111 ? 12.285 3.438 -18.048 1.00 97.75 111 LEU A CA 1
ATOM 875 C C . LEU A 1 111 ? 13.186 4.553 -18.592 1.00 97.75 111 LEU A C 1
ATOM 877 O O . LEU A 1 111 ? 13.552 4.517 -19.766 1.00 97.75 111 LEU A O 1
ATOM 881 N N . GLU A 1 112 ? 13.583 5.528 -17.772 1.00 97.75 112 GLU A N 1
ATOM 882 C CA . GLU A 1 112 ? 14.547 6.563 -18.164 1.00 97.75 112 GLU A CA 1
ATOM 883 C C . GLU A 1 112 ? 15.918 5.965 -18.487 1.00 97.75 112 GLU A C 1
ATOM 885 O O . GLU A 1 112 ? 16.531 6.338 -19.492 1.00 97.75 112 GLU A O 1
ATOM 890 N N . GLN A 1 113 ? 16.383 4.997 -17.689 1.00 97.69 113 GLN A N 1
ATOM 891 C CA . GLN A 1 113 ? 17.608 4.262 -18.002 1.00 97.69 113 GLN A CA 1
ATOM 892 C C . GLN A 1 113 ? 17.465 3.473 -19.305 1.00 97.69 113 GLN A C 1
ATOM 894 O O . GLN A 1 113 ? 18.339 3.565 -20.170 1.00 97.69 113 GLN A O 1
ATOM 899 N N . ALA A 1 114 ? 16.360 2.745 -19.487 1.00 96.88 114 ALA A N 1
ATOM 900 C CA . ALA A 1 114 ? 16.101 1.985 -20.707 1.00 96.88 114 ALA A CA 1
ATOM 901 C C . ALA A 1 114 ? 16.065 2.892 -21.949 1.00 96.88 114 ALA A C 1
ATOM 903 O O . ALA A 1 114 ? 16.721 2.602 -22.951 1.00 96.88 114 ALA A O 1
ATOM 904 N N . LYS A 1 115 ? 15.388 4.045 -21.857 1.00 97.19 115 LYS A N 1
ATOM 905 C CA . LYS A 1 115 ? 15.347 5.078 -22.901 1.00 97.19 115 LYS A CA 1
ATOM 906 C C . LYS A 1 115 ? 16.749 5.575 -23.248 1.00 97.19 115 LYS A C 1
ATOM 908 O O . LYS A 1 115 ? 17.120 5.565 -24.418 1.00 97.19 115 LYS A O 1
ATOM 913 N N . ALA A 1 116 ? 17.554 5.937 -22.248 1.00 97.38 116 ALA A N 1
ATOM 914 C CA . ALA A 1 116 ? 18.923 6.402 -22.463 1.00 97.38 116 ALA A CA 1
ATOM 915 C C . ALA A 1 116 ? 19.823 5.319 -23.089 1.00 97.38 116 ALA A C 1
ATOM 917 O O . ALA A 1 116 ? 20.708 5.621 -23.892 1.00 97.38 116 ALA A O 1
ATOM 918 N N . HIS A 1 117 ? 19.620 4.046 -22.740 1.00 96.50 117 HIS A N 1
ATOM 919 C CA . HIS A 1 117 ? 20.329 2.933 -23.369 1.00 96.50 117 HIS A CA 1
ATOM 920 C C . HIS A 1 117 ? 19.906 2.719 -24.823 1.00 96.50 117 HIS A C 1
ATOM 922 O O . HIS A 1 117 ? 20.773 2.508 -25.671 1.00 96.50 117 HIS A O 1
ATOM 928 N N . ALA A 1 118 ? 18.612 2.818 -25.120 1.00 96.44 118 ALA A N 1
ATOM 929 C CA . ALA A 1 118 ? 18.089 2.740 -26.477 1.00 96.44 118 ALA A CA 1
ATOM 930 C C . ALA A 1 118 ? 18.632 3.885 -27.351 1.00 96.44 118 ALA A C 1
ATOM 932 O O . ALA A 1 118 ? 19.154 3.639 -28.434 1.00 96.44 118 ALA A O 1
ATOM 933 N N . GLU A 1 119 ? 18.624 5.123 -26.851 1.00 96.06 119 GLU A N 1
ATOM 934 C CA . GLU A 1 119 ? 19.166 6.295 -27.557 1.00 96.06 119 GLU A CA 1
ATOM 935 C C . GLU A 1 119 ? 20.659 6.146 -27.887 1.00 96.06 119 GLU A C 1
ATOM 937 O O . GLU A 1 119 ? 21.096 6.536 -28.966 1.00 96.06 119 GLU A O 1
ATOM 942 N N . LYS A 1 120 ? 21.448 5.509 -27.010 1.00 96.44 120 LYS A N 1
ATOM 943 C CA . LYS A 1 120 ? 22.863 5.195 -27.286 1.00 96.44 120 LYS A CA 1
ATOM 944 C C . LYS A 1 120 ? 23.059 4.160 -28.399 1.00 96.44 120 LYS A C 1
ATOM 946 O O . LYS A 1 120 ? 24.145 4.105 -28.970 1.00 96.44 120 LYS A O 1
ATOM 951 N N . GLN A 1 121 ? 22.061 3.318 -28.675 1.00 94.56 121 GLN A N 1
ATOM 952 C CA . GLN A 1 121 ? 22.110 2.307 -29.738 1.00 94.56 121 GLN A CA 1
ATOM 953 C C . GLN A 1 121 ? 21.594 2.827 -31.085 1.00 94.56 121 GLN A C 1
ATOM 955 O O . GLN A 1 121 ? 21.756 2.142 -32.096 1.00 94.56 121 GLN A O 1
ATOM 960 N N . MET A 1 122 ? 20.980 4.014 -31.114 1.00 94.56 122 MET A N 1
ATOM 961 C CA . MET A 1 122 ? 20.451 4.597 -32.341 1.00 94.56 122 MET A CA 1
ATOM 962 C C . MET A 1 122 ? 21.562 4.890 -33.345 1.00 94.56 122 MET A C 1
ATOM 964 O O . MET A 1 122 ? 22.611 5.442 -33.012 1.00 94.56 122 MET A O 1
ATOM 968 N N . VAL A 1 123 ? 21.289 4.587 -34.610 1.00 91.75 123 VAL A N 1
ATOM 969 C CA . VAL A 1 123 ? 22.141 4.958 -35.739 1.00 91.75 123 VAL A CA 1
ATOM 970 C C . VAL A 1 123 ? 21.335 5.904 -36.614 1.00 91.75 123 VAL A C 1
ATOM 972 O O . VAL A 1 123 ? 20.237 5.567 -37.039 1.00 91.75 123 VAL A O 1
ATOM 975 N N . ASN A 1 124 ? 21.853 7.113 -36.844 1.00 90.88 124 ASN A N 1
ATOM 976 C CA . ASN A 1 124 ? 21.139 8.190 -37.550 1.00 90.88 124 ASN A CA 1
ATOM 977 C C . ASN A 1 124 ? 19.764 8.539 -36.941 1.00 90.88 124 ASN A C 1
ATOM 979 O O . ASN A 1 124 ? 18.865 8.976 -37.650 1.00 90.88 124 ASN A O 1
ATOM 983 N N . GLY A 1 125 ? 19.612 8.367 -35.624 1.00 88.31 125 GLY A N 1
ATOM 984 C CA . GLY A 1 125 ? 18.359 8.641 -34.912 1.00 88.31 125 GLY A CA 1
ATOM 985 C C . GLY A 1 125 ? 17.323 7.517 -34.992 1.00 88.31 125 GLY A C 1
ATOM 986 O O . GLY A 1 125 ? 16.209 7.694 -34.507 1.00 88.31 125 GLY A O 1
ATOM 987 N N . GLU A 1 126 ? 17.678 6.366 -35.564 1.00 91.38 126 GLU A N 1
ATOM 988 C CA . GLU A 1 126 ? 16.772 5.234 -35.732 1.00 91.38 126 GLU A CA 1
ATOM 989 C C . GLU A 1 126 ? 17.284 3.993 -34.992 1.00 91.38 126 GLU A C 1
ATOM 991 O O . GLU A 1 126 ? 18.489 3.738 -34.894 1.00 91.38 126 GLU A O 1
ATOM 996 N N . LEU A 1 127 ? 16.340 3.219 -34.455 1.00 95.44 127 LEU A N 1
ATOM 997 C CA . LEU A 1 127 ? 16.577 1.878 -33.927 1.00 95.44 127 LEU A CA 1
ATOM 998 C C . LEU A 1 127 ? 16.202 0.833 -34.980 1.00 95.44 127 LEU A C 1
ATOM 1000 O O . LEU A 1 127 ? 15.327 1.093 -35.809 1.00 95.44 127 LEU A O 1
ATOM 1004 N N . PRO A 1 128 ? 16.816 -0.361 -34.932 1.00 94.56 128 PRO A N 1
ATOM 1005 C CA . PRO A 1 128 ? 16.424 -1.460 -35.800 1.00 94.56 128 PRO A CA 1
ATOM 1006 C C . PRO A 1 128 ? 14.968 -1.882 -35.570 1.00 94.56 128 PRO A C 1
ATOM 1008 O O . PRO A 1 128 ? 14.383 -1.663 -34.504 1.00 94.56 128 PRO A O 1
ATOM 1011 N N . GLY A 1 129 ? 14.407 -2.578 -36.558 1.00 95.31 129 GLY A N 1
ATOM 1012 C CA . GLY A 1 129 ? 13.172 -3.331 -36.363 1.00 95.31 129 GLY A CA 1
ATOM 1013 C C . GLY A 1 129 ? 13.383 -4.519 -35.416 1.00 95.31 129 GLY A C 1
ATOM 1014 O O . GLY A 1 129 ? 14.504 -4.979 -35.190 1.00 95.31 129 GLY A O 1
ATOM 1015 N N . LYS A 1 130 ? 12.287 -5.064 -34.883 1.00 95.19 130 LYS A N 1
ATOM 1016 C CA . LYS A 1 130 ? 12.316 -6.164 -33.903 1.00 95.19 130 LYS A CA 1
ATOM 1017 C C . LYS A 1 130 ? 13.107 -7.395 -34.361 1.00 95.19 130 LYS A C 1
ATOM 1019 O O . LYS A 1 130 ? 13.870 -7.956 -33.577 1.00 95.19 130 LYS A O 1
ATOM 1024 N N . GLU A 1 131 ? 12.927 -7.824 -35.609 1.00 95.50 131 GLU A N 1
ATOM 1025 C CA . GLU A 1 131 ? 13.638 -8.996 -36.140 1.00 95.50 131 GLU A CA 1
ATOM 1026 C C . GLU A 1 131 ? 15.134 -8.717 -36.329 1.00 95.50 131 GLU A C 1
ATOM 1028 O O . GLU A 1 131 ? 15.964 -9.530 -35.936 1.00 95.50 131 GLU A O 1
ATOM 1033 N N . GLU A 1 132 ? 15.506 -7.523 -36.791 1.00 93.44 132 GLU A N 1
ATOM 1034 C CA . GLU A 1 132 ? 16.914 -7.133 -36.918 1.00 93.44 132 GLU A CA 1
ATOM 1035 C C . GLU A 1 132 ? 17.606 -7.030 -35.542 1.00 93.44 132 GLU A C 1
ATOM 1037 O O . GLU A 1 132 ? 18.756 -7.443 -35.385 1.00 93.44 132 GLU A O 1
ATOM 1042 N N . ALA A 1 133 ? 16.912 -6.535 -34.511 1.00 94.38 133 ALA A N 1
ATOM 1043 C CA . ALA A 1 133 ? 17.424 -6.528 -33.139 1.00 94.38 133 ALA A CA 1
ATOM 1044 C C . ALA A 1 133 ? 17.663 -7.953 -32.603 1.00 94.38 133 ALA A C 1
ATOM 1046 O O . ALA A 1 133 ? 18.700 -8.226 -31.992 1.00 94.38 133 ALA A O 1
ATOM 1047 N N . ARG A 1 134 ? 16.745 -8.887 -32.886 1.00 93.75 134 ARG A N 1
ATOM 1048 C CA . ARG A 1 134 ? 16.900 -10.313 -32.548 1.00 93.75 134 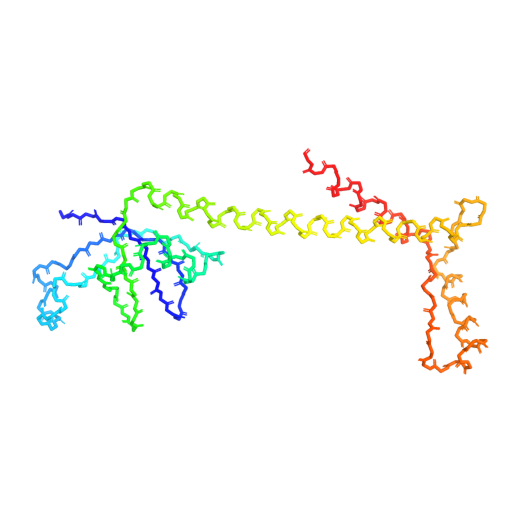ARG A CA 1
ATOM 1049 C C . ARG A 1 134 ? 18.078 -10.946 -33.273 1.00 93.75 134 ARG A C 1
ATOM 1051 O O . ARG A 1 134 ? 18.850 -11.677 -32.655 1.00 93.75 134 ARG A O 1
ATOM 1058 N N . GLU A 1 135 ? 18.244 -10.654 -34.558 1.00 94.94 135 GLU A N 1
ATOM 1059 C CA . GLU A 1 135 ? 19.384 -11.131 -35.338 1.00 94.94 135 GLU A CA 1
ATOM 1060 C C . GLU A 1 135 ? 20.709 -10.582 -34.799 1.00 94.94 135 GLU A C 1
ATOM 1062 O O . GLU A 1 135 ? 21.672 -11.339 -34.679 1.00 94.94 135 GLU A O 1
ATOM 1067 N N . LYS A 1 136 ? 20.762 -9.304 -34.397 1.00 92.75 136 LYS A N 1
ATOM 1068 C CA . LYS A 1 136 ? 21.936 -8.705 -33.736 1.00 92.75 136 LYS A CA 1
ATOM 1069 C C . LYS A 1 136 ? 22.264 -9.402 -32.416 1.00 92.75 136 LYS A C 1
ATOM 1071 O O . LYS A 1 136 ? 23.421 -9.763 -32.205 1.00 92.75 136 LYS A O 1
ATOM 1076 N N . ALA A 1 137 ? 21.259 -9.657 -31.578 1.00 92.62 137 ALA A N 1
ATOM 1077 C CA . ALA A 1 137 ? 21.427 -10.390 -30.324 1.00 92.62 137 ALA A CA 1
ATOM 1078 C C . ALA A 1 137 ? 21.959 -11.809 -30.562 1.00 92.62 137 ALA A C 1
ATOM 1080 O O . ALA A 1 137 ? 22.948 -12.219 -29.952 1.00 92.62 137 ALA A O 1
ATOM 1081 N N . LYS A 1 138 ? 21.352 -12.538 -31.506 1.00 93.19 138 LYS A N 1
ATOM 1082 C CA . LYS A 1 138 ? 21.796 -13.879 -31.896 1.00 93.19 138 LYS A CA 1
ATOM 1083 C C . LYS A 1 138 ? 23.229 -13.856 -32.415 1.00 93.19 138 LYS A C 1
ATOM 1085 O O . LYS A 1 138 ? 24.043 -14.660 -31.984 1.00 93.19 138 LYS A O 1
ATOM 1090 N N . ARG A 1 139 ? 23.560 -12.911 -33.296 1.00 93.12 139 ARG A N 1
ATOM 1091 C CA . ARG A 1 139 ? 24.908 -12.769 -33.854 1.00 93.12 139 ARG A CA 1
ATOM 1092 C C . ARG A 1 139 ? 25.940 -12.488 -32.769 1.00 93.12 139 ARG A C 1
ATOM 1094 O O . ARG A 1 139 ? 27.017 -13.068 -32.811 1.00 93.12 139 ARG A O 1
ATOM 1101 N N . TYR A 1 140 ? 25.616 -11.628 -31.803 1.00 93.31 140 TYR A N 1
ATOM 1102 C CA . TYR A 1 140 ? 26.485 -11.394 -30.655 1.00 93.31 140 TYR A CA 1
ATOM 1103 C C . TYR A 1 140 ? 26.706 -12.688 -29.873 1.00 93.31 140 TYR A C 1
ATOM 1105 O O . TYR A 1 140 ? 27.848 -13.040 -29.599 1.00 93.31 140 TYR A O 1
ATOM 1113 N N . ASN A 1 141 ? 25.632 -13.418 -29.562 1.00 92.56 141 ASN A N 1
ATOM 1114 C CA . ASN A 1 141 ? 25.721 -14.679 -28.832 1.00 92.56 141 ASN A CA 1
ATOM 1115 C C . ASN A 1 141 ? 26.570 -15.720 -29.576 1.00 92.56 141 ASN A C 1
ATOM 1117 O O . ASN A 1 141 ? 27.435 -16.357 -28.983 1.00 92.56 141 ASN A O 1
ATOM 1121 N N . ASP A 1 142 ? 26.361 -15.858 -30.883 1.00 91.69 142 ASP A N 1
ATOM 1122 C CA . ASP A 1 142 ? 27.103 -16.794 -31.726 1.00 91.69 142 ASP A CA 1
ATOM 1123 C C . ASP A 1 142 ? 28.604 -16.442 -31.769 1.00 91.69 142 ASP A C 1
ATOM 1125 O O . ASP A 1 142 ? 29.446 -17.334 -31.735 1.00 91.69 142 ASP A O 1
ATOM 1129 N N . VAL A 1 143 ? 28.952 -15.148 -31.813 1.00 92.44 143 VAL A N 1
ATOM 1130 C CA . VAL A 1 143 ? 30.345 -14.674 -31.926 1.00 92.44 143 VAL A CA 1
ATOM 1131 C C . VAL A 1 143 ? 31.076 -14.647 -30.584 1.00 92.44 143 VAL A C 1
ATOM 1133 O O . VAL A 1 143 ? 32.247 -15.013 -30.522 1.00 92.44 143 VAL A O 1
ATOM 1136 N N . HIS A 1 144 ? 30.422 -14.178 -29.524 1.00 90.25 144 HIS A N 1
ATOM 1137 C CA . HIS A 1 144 ? 31.069 -13.903 -28.239 1.00 90.25 144 HIS A CA 1
ATOM 1138 C C . HIS A 1 144 ? 30.847 -14.993 -27.196 1.00 90.25 144 HIS A C 1
ATOM 1140 O O . HIS A 1 144 ? 31.654 -15.118 -26.280 1.00 90.25 144 HIS A O 1
ATOM 1146 N N . ASN A 1 145 ? 29.790 -15.790 -27.348 1.00 87.69 145 ASN A N 1
ATOM 1147 C CA . ASN A 1 145 ? 29.447 -16.856 -26.411 1.00 87.69 145 ASN A CA 1
ATOM 1148 C C . ASN A 1 145 ? 29.437 -18.236 -27.079 1.00 87.69 145 ASN A C 1
ATOM 1150 O O . ASN A 1 145 ? 28.992 -19.193 -26.452 1.00 87.69 145 ASN A O 1
ATOM 1154 N N . GLU A 1 146 ? 29.865 -18.338 -28.343 1.00 87.44 146 GLU A N 1
ATOM 1155 C CA . GLU A 1 146 ? 29.822 -19.571 -29.147 1.00 87.44 146 GLU A CA 1
ATOM 1156 C C . GLU A 1 146 ? 28.412 -20.198 -29.210 1.00 87.44 146 GLU A C 1
ATOM 1158 O O . GLU A 1 146 ? 28.247 -21.409 -29.350 1.00 87.44 146 GLU A O 1
ATOM 1163 N N . GLY A 1 147 ? 27.367 -19.374 -29.059 1.00 75.56 147 GLY A N 1
ATOM 1164 C CA . GLY A 1 147 ? 25.975 -19.827 -28.958 1.00 75.56 147 GLY A CA 1
ATOM 1165 C C . GLY A 1 147 ? 25.583 -20.421 -27.593 1.00 75.56 147 GLY A C 1
ATOM 1166 O O . GLY A 1 147 ? 24.467 -20.918 -27.448 1.00 75.56 147 GLY A O 1
ATOM 1167 N N . GLY A 1 148 ? 26.473 -20.375 -26.598 1.00 76.81 148 GLY A N 1
ATOM 1168 C CA . GLY A 1 148 ? 26.277 -20.862 -25.232 1.00 76.81 148 GLY A CA 1
ATOM 1169 C C . GLY A 1 148 ? 25.605 -19.860 -24.281 1.00 76.81 148 GLY A C 1
ATOM 1170 O O . GLY A 1 148 ? 24.886 -18.956 -24.695 1.00 76.81 148 GLY A O 1
ATOM 1171 N N . TYR A 1 149 ? 25.836 -20.031 -22.975 1.00 79.00 149 TYR A N 1
ATOM 1172 C CA . TYR A 1 149 ? 25.134 -19.318 -21.889 1.00 79.00 149 TYR A CA 1
ATOM 1173 C C . TYR A 1 149 ? 25.834 -18.033 -21.408 1.00 79.00 149 TYR A C 1
ATOM 1175 O O . TYR A 1 149 ? 25.757 -17.680 -20.231 1.00 79.00 149 TYR A O 1
ATOM 1183 N N . GLY A 1 150 ? 26.564 -17.350 -22.288 1.00 85.12 150 GLY A N 1
ATOM 1184 C CA . GLY A 1 150 ? 27.231 -16.094 -21.937 1.00 85.12 150 GLY A CA 1
ATOM 1185 C C . GLY A 1 150 ? 26.282 -14.890 -21.934 1.00 85.12 150 GLY A C 1
ATOM 1186 O O . GLY A 1 150 ? 25.122 -14.977 -22.334 1.00 85.12 150 GLY A O 1
ATOM 1187 N N . TYR A 1 151 ? 26.782 -13.741 -21.476 1.00 90.19 151 TYR A N 1
ATOM 1188 C CA . TYR A 1 151 ? 26.022 -12.490 -21.503 1.00 90.19 151 TYR A CA 1
ATOM 1189 C C . TYR A 1 151 ? 25.709 -12.080 -22.946 1.00 90.19 151 TYR A C 1
ATOM 1191 O O . TYR A 1 151 ? 26.601 -12.041 -23.792 1.00 90.19 151 TYR A O 1
ATOM 1199 N N . VAL A 1 152 ? 24.453 -11.727 -23.216 1.00 90.56 152 VAL A N 1
ATOM 1200 C CA . VAL A 1 152 ? 24.026 -11.123 -24.482 1.00 90.56 152 VAL A CA 1
ATOM 1201 C C . VAL A 1 152 ? 23.447 -9.748 -24.157 1.00 90.56 152 VAL A C 1
ATOM 1203 O O . VAL A 1 152 ? 22.502 -9.673 -23.368 1.00 90.56 152 VAL A O 1
ATOM 1206 N N . PRO A 1 153 ? 23.996 -8.654 -24.713 1.00 91.31 153 PRO A N 1
ATOM 1207 C CA . PRO A 1 153 ? 23.453 -7.329 -24.477 1.00 91.31 153 PRO A CA 1
ATOM 1208 C C . PRO A 1 153 ? 22.044 -7.216 -25.060 1.00 91.31 153 PRO A C 1
ATOM 1210 O O . PRO A 1 153 ? 21.736 -7.793 -26.105 1.00 91.31 153 PRO A O 1
ATOM 1213 N N . HIS A 1 154 ? 21.189 -6.444 -24.388 1.00 94.75 154 HIS A N 1
ATOM 1214 C CA . HIS A 1 154 ? 19.860 -6.138 -24.909 1.00 94.75 154 HIS A CA 1
ATOM 1215 C C . HIS A 1 154 ? 19.976 -5.180 -26.094 1.00 94.75 154 HIS A C 1
ATOM 1217 O O . HIS A 1 154 ? 20.575 -4.108 -25.968 1.00 94.75 154 HIS A O 1
ATOM 1223 N N . TYR A 1 155 ? 19.398 -5.560 -27.230 1.00 95.50 155 TYR A N 1
ATOM 1224 C CA . TYR A 1 155 ? 19.311 -4.718 -28.419 1.00 95.50 155 TYR A CA 1
ATOM 1225 C C . TYR A 1 155 ? 17.900 -4.144 -28.516 1.00 95.50 155 TYR A C 1
ATOM 1227 O O . TYR A 1 155 ? 16.946 -4.886 -28.755 1.00 95.50 155 TYR A O 1
ATOM 1235 N N . TYR A 1 156 ? 17.780 -2.831 -28.334 1.00 97.00 156 TYR A N 1
ATOM 1236 C CA . TYR A 1 156 ? 16.493 -2.143 -28.392 1.00 97.00 156 TYR A CA 1
ATOM 1237 C C . TYR A 1 156 ? 15.991 -2.040 -29.836 1.00 97.00 156 TYR A C 1
ATOM 1239 O O . TYR A 1 156 ? 16.779 -1.909 -30.776 1.00 97.00 156 TYR A O 1
ATOM 1247 N N . TYR A 1 157 ? 14.670 -2.058 -30.003 1.00 96.81 157 TYR A N 1
ATOM 1248 C CA . TYR A 1 157 ? 13.995 -1.868 -31.292 1.00 96.81 157 TYR A CA 1
ATOM 1249 C C . TYR A 1 157 ? 12.956 -0.745 -31.234 1.00 96.81 157 TYR A C 1
ATOM 1251 O O . TYR A 1 157 ? 12.537 -0.311 -30.159 1.00 96.81 157 TYR A O 1
ATOM 1259 N N . ASP A 1 158 ? 12.537 -0.257 -32.400 1.00 96.19 158 ASP A N 1
ATOM 1260 C CA . ASP A 1 158 ? 11.730 0.963 -32.520 1.00 96.19 158 ASP A CA 1
ATOM 1261 C C . ASP A 1 158 ? 10.398 0.921 -31.733 1.00 96.19 158 ASP A C 1
ATOM 1263 O O . ASP A 1 158 ? 10.071 1.862 -31.009 1.00 96.19 158 ASP A O 1
ATOM 1267 N N . GLU A 1 159 ? 9.637 -0.171 -31.820 1.00 96.31 159 GLU A N 1
ATOM 1268 C CA . GLU A 1 159 ? 8.355 -0.351 -31.129 1.00 96.31 159 GLU A CA 1
ATOM 1269 C C . GLU A 1 159 ? 8.520 -0.462 -29.610 1.00 96.31 159 GLU A C 1
ATOM 1271 O O . GLU A 1 159 ? 7.628 -0.081 -28.851 1.00 96.31 159 GLU A O 1
ATOM 1276 N N . GLU A 1 160 ? 9.631 -1.028 -29.138 1.00 97.12 160 GLU A N 1
ATOM 1277 C CA . GLU A 1 160 ? 9.967 -1.049 -27.712 1.00 97.12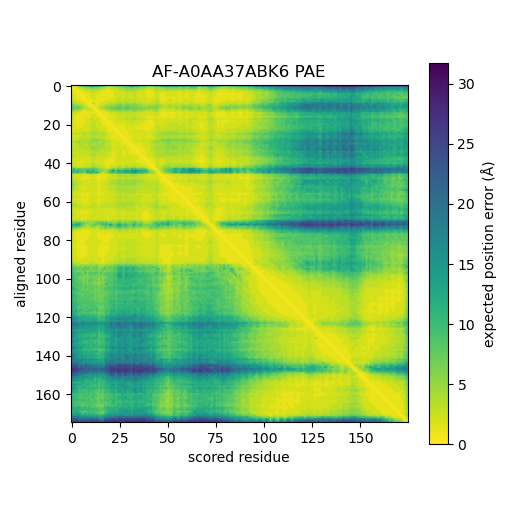 160 GLU A CA 1
ATOM 1278 C C . GLU A 1 160 ? 10.265 0.359 -27.212 1.00 97.12 160 GLU A C 1
ATOM 1280 O O . GLU A 1 160 ? 9.671 0.792 -26.229 1.00 97.12 160 GLU A O 1
ATOM 1285 N N . TYR A 1 161 ? 11.093 1.108 -27.938 1.00 97.44 161 TYR A N 1
ATOM 1286 C CA . TYR A 1 161 ? 11.401 2.493 -27.600 1.00 97.44 161 TYR A CA 1
ATOM 1287 C C . TYR A 1 161 ? 10.151 3.381 -27.568 1.00 97.44 161 TYR A C 1
ATOM 1289 O O . TYR A 1 161 ? 9.946 4.130 -26.615 1.00 97.44 161 TYR A O 1
ATOM 1297 N N . LYS A 1 162 ? 9.257 3.251 -28.557 1.00 96.69 162 LYS A N 1
ATOM 1298 C CA . LYS A 1 162 ? 7.972 3.973 -28.578 1.00 96.69 162 LYS A CA 1
ATOM 1299 C C . LYS A 1 162 ? 7.108 3.645 -27.357 1.00 96.69 162 LYS A C 1
ATOM 1301 O O . LYS A 1 162 ? 6.507 4.553 -26.791 1.00 96.69 162 LYS A O 1
ATOM 1306 N N . ARG A 1 163 ? 7.067 2.377 -26.927 1.00 97.50 163 ARG A N 1
ATOM 1307 C CA . ARG A 1 163 ? 6.342 1.960 -25.712 1.00 97.50 163 ARG A CA 1
ATOM 1308 C C . ARG A 1 163 ? 6.966 2.530 -24.442 1.00 97.50 163 ARG A C 1
ATOM 1310 O O . ARG A 1 163 ? 6.225 3.005 -23.591 1.00 97.50 163 ARG A O 1
ATOM 1317 N N . ILE A 1 164 ? 8.297 2.528 -24.340 1.00 97.69 164 ILE A N 1
ATOM 1318 C CA . ILE A 1 164 ? 9.023 3.146 -23.220 1.00 97.69 164 ILE A CA 1
ATOM 1319 C C . ILE A 1 164 ? 8.671 4.635 -23.122 1.00 97.69 164 ILE A C 1
ATOM 1321 O O . ILE A 1 164 ? 8.285 5.102 -22.054 1.00 97.69 164 ILE A O 1
ATOM 1325 N N . CYS A 1 165 ? 8.745 5.371 -24.234 1.00 97.06 165 CYS A N 1
ATOM 1326 C CA . CYS A 1 165 ? 8.402 6.793 -24.268 1.00 97.06 165 CYS A CA 1
ATOM 1327 C C . CYS A 1 165 ? 6.935 7.042 -23.895 1.00 97.06 165 CYS A C 1
ATOM 1329 O O . CYS A 1 165 ? 6.671 7.853 -23.016 1.00 97.06 165 CYS A O 1
ATOM 1331 N N . ALA A 1 166 ? 5.995 6.304 -24.494 1.00 97.12 166 ALA A N 1
ATOM 1332 C CA . ALA A 1 166 ? 4.573 6.456 -24.192 1.00 97.12 166 ALA A CA 1
ATOM 1333 C C . ALA A 1 166 ? 4.260 6.189 -22.711 1.00 97.12 166 ALA A C 1
ATOM 1335 O O . ALA A 1 166 ? 3.481 6.920 -22.103 1.00 97.12 166 ALA A O 1
ATOM 1336 N N . ARG A 1 167 ? 4.896 5.173 -22.113 1.00 97.19 167 ARG A N 1
ATOM 1337 C CA . ARG A 1 167 ? 4.722 4.854 -20.693 1.00 97.19 167 ARG A CA 1
ATOM 1338 C C . ARG A 1 167 ? 5.329 5.923 -19.784 1.00 97.19 167 ARG A C 1
ATOM 1340 O O . ARG A 1 167 ? 4.720 6.281 -18.784 1.00 97.19 167 ARG A O 1
ATOM 1347 N N . LEU A 1 168 ? 6.494 6.469 -20.135 1.00 97.00 168 LEU A N 1
ATOM 1348 C CA . LEU A 1 168 ? 7.079 7.602 -19.412 1.00 97.00 168 LEU A CA 1
ATOM 1349 C C . LEU A 1 168 ? 6.174 8.836 -19.452 1.00 97.00 168 LEU A C 1
ATOM 1351 O O . LEU A 1 168 ? 6.007 9.486 -18.422 1.00 97.00 168 LEU A O 1
ATOM 1355 N N . ASP A 1 169 ? 5.589 9.143 -20.610 1.00 95.75 169 ASP A N 1
ATOM 1356 C CA . ASP A 1 169 ? 4.665 10.269 -20.761 1.00 95.75 169 ASP A CA 1
ATOM 1357 C C . ASP A 1 169 ? 3.399 10.065 -19.918 1.00 95.75 169 ASP A C 1
ATOM 1359 O O . ASP A 1 169 ? 2.963 10.989 -19.233 1.00 95.75 169 ASP A O 1
ATOM 1363 N N . GLU A 1 170 ? 2.849 8.847 -19.892 1.00 95.50 170 GLU A N 1
ATOM 1364 C CA . GLU A 1 170 ? 1.720 8.480 -19.028 1.00 95.50 170 GLU A CA 1
ATOM 1365 C C . GLU A 1 170 ? 2.059 8.674 -17.540 1.00 95.50 170 GLU A C 1
ATOM 1367 O O . GLU A 1 170 ? 1.332 9.353 -16.815 1.00 95.50 170 GLU A O 1
ATOM 1372 N N . LEU A 1 171 ? 3.190 8.126 -17.084 1.00 93.88 171 LEU A N 1
ATOM 1373 C CA . LEU A 1 171 ? 3.597 8.161 -15.675 1.00 93.88 171 LEU A CA 1
ATOM 1374 C C . LEU A 1 171 ? 3.949 9.572 -15.186 1.00 93.88 171 LEU A C 1
ATOM 1376 O O . LEU A 1 171 ? 3.726 9.887 -14.016 1.00 93.88 171 LEU A O 1
ATOM 1380 N N . LYS A 1 172 ? 4.505 10.418 -16.060 1.00 91.38 172 LYS A N 1
ATOM 1381 C CA . LYS A 1 172 ? 4.854 11.815 -15.748 1.00 91.38 172 LYS A CA 1
ATOM 1382 C C . LYS A 1 172 ? 3.677 12.774 -15.912 1.00 91.38 172 LYS A C 1
ATOM 1384 O O . LYS A 1 172 ? 3.654 13.807 -15.253 1.00 91.38 172 LYS A O 1
ATOM 1389 N N . GLY A 1 173 ? 2.726 12.448 -16.787 1.00 85.12 173 GLY A N 1
ATOM 1390 C CA . GLY A 1 173 ? 1.518 13.235 -17.034 1.00 85.12 173 GLY A CA 1
ATOM 1391 C C . GLY A 1 173 ? 0.394 13.005 -16.021 1.00 85.12 173 GLY A C 1
ATOM 1392 O O . GLY A 1 173 ? -0.559 13.774 -16.007 1.00 85.12 173 GLY A O 1
ATOM 1393 N N . ALA A 1 174 ? 0.492 11.980 -15.170 1.00 69.06 174 ALA A N 1
ATOM 1394 C CA . ALA A 1 174 ? -0.495 11.649 -14.137 1.00 69.06 174 ALA A CA 1
ATOM 1395 C C . ALA A 1 174 ? -0.428 12.535 -12.865 1.00 69.06 174 ALA A C 1
ATOM 1397 O O . ALA A 1 174 ? -0.924 12.118 -11.817 1.00 69.06 174 ALA A O 1
ATOM 1398 N N . ILE A 1 175 ? 0.202 13.717 -12.944 1.00 52.22 175 ILE A N 1
ATOM 1399 C CA . ILE A 1 175 ? 0.378 14.679 -11.835 1.00 52.22 175 ILE A CA 1
ATOM 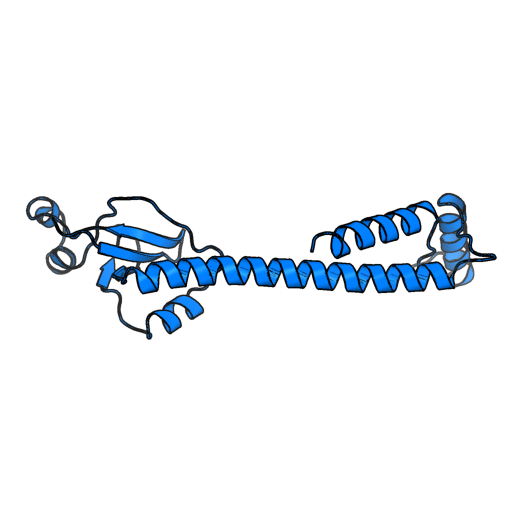1400 C C . ILE A 1 175 ? -0.738 15.726 -11.844 1.00 52.22 175 ILE A C 1
ATOM 1402 O O . ILE A 1 175 ? -0.987 16.310 -12.923 1.00 52.22 175 ILE A O 1
#